Protein AF-A0ABC8J4F3-F1 (afdb_monomer_lite)

Structure (mmCIF, N/CA/C/O backbone):
data_AF-A0ABC8J4F3-F1
#
_entry.id   AF-A0ABC8J4F3-F1
#
loop_
_atom_site.group_PDB
_atom_site.id
_atom_site.type_symbol
_atom_site.label_atom_id
_atom_site.label_alt_id
_atom_site.label_comp_id
_atom_site.label_asym_id
_atom_site.label_entity_id
_atom_site.label_seq_id
_atom_site.pdbx_PDB_ins_code
_atom_site.Cartn_x
_atom_site.Cartn_y
_atom_site.Cartn_z
_atom_site.occupancy
_atom_site.B_iso_or_equiv
_atom_site.auth_seq_id
_atom_site.auth_comp_id
_atom_site.auth_asym_id
_atom_site.auth_atom_id
_atom_site.pdbx_PDB_model_num
ATOM 1 N N . MET A 1 1 ? 58.327 22.937 -26.668 1.00 50.78 1 MET A N 1
ATOM 2 C CA . MET A 1 1 ? 57.203 22.071 -27.108 1.00 50.78 1 MET A CA 1
ATOM 3 C C . MET A 1 1 ? 56.547 21.268 -25.976 1.00 50.78 1 MET A C 1
ATOM 5 O O . MET A 1 1 ? 55.488 20.705 -26.220 1.00 50.78 1 MET A O 1
ATOM 9 N N . GLU A 1 2 ? 57.083 21.240 -24.746 1.00 53.28 2 GLU A N 1
ATOM 10 C CA . GLU A 1 2 ? 56.477 20.464 -23.642 1.00 53.28 2 GLU A CA 1
ATOM 11 C C . GLU A 1 2 ? 55.448 21.223 -22.780 1.00 53.28 2 GLU A C 1
ATOM 13 O O . GLU A 1 2 ? 54.524 20.609 -22.242 1.00 53.28 2 GLU A O 1
ATOM 18 N N . GLU A 1 3 ? 55.522 22.555 -22.683 1.00 50.31 3 GLU A N 1
ATOM 19 C CA . GLU A 1 3 ? 54.565 23.335 -21.872 1.00 50.31 3 GLU A CA 1
ATOM 20 C C . GLU A 1 3 ? 53.128 23.289 -22.423 1.00 50.31 3 GLU A C 1
ATOM 22 O O . GLU A 1 3 ? 52.160 23.240 -21.664 1.00 50.31 3 GLU A O 1
ATOM 27 N N 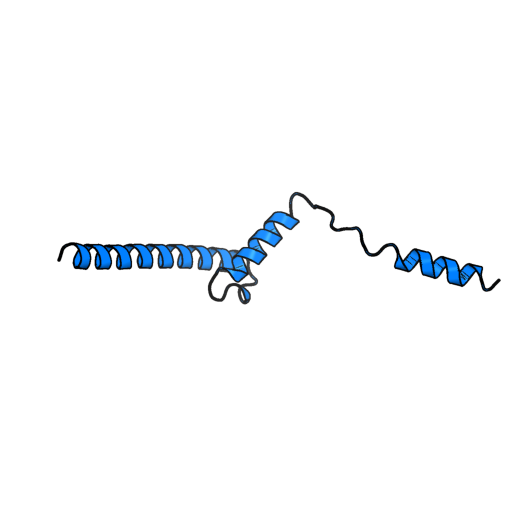. SER A 1 4 ? 52.977 23.144 -23.743 1.00 51.09 4 SER A N 1
ATOM 28 C CA . SER A 1 4 ? 51.676 23.084 -24.431 1.00 51.09 4 SER A CA 1
ATOM 29 C C . SER A 1 4 ? 50.915 21.756 -24.224 1.00 51.09 4 SER A C 1
ATOM 31 O O . SER A 1 4 ? 49.739 21.617 -24.579 1.00 51.09 4 SER A O 1
ATOM 33 N N . VAL A 1 5 ? 51.560 20.736 -23.647 1.00 52.81 5 VAL A N 1
ATOM 34 C CA . VAL A 1 5 ? 50.914 19.453 -23.306 1.00 52.81 5 VAL A CA 1
ATOM 35 C C . VAL A 1 5 ? 50.367 19.476 -21.874 1.00 52.81 5 VAL A C 1
ATOM 37 O O . VAL A 1 5 ? 49.292 18.928 -21.613 1.00 52.81 5 VAL A O 1
ATOM 40 N N . ARG A 1 6 ? 51.048 20.168 -20.947 1.00 52.34 6 ARG A N 1
ATOM 41 C CA . ARG A 1 6 ? 50.619 20.283 -19.541 1.00 52.34 6 ARG A CA 1
ATOM 42 C C . ARG A 1 6 ? 49.334 21.096 -19.389 1.00 52.34 6 ARG A C 1
ATOM 44 O O . ARG A 1 6 ? 48.457 20.715 -18.614 1.00 52.34 6 ARG A O 1
ATOM 51 N N . GLU A 1 7 ? 49.168 22.140 -20.192 1.00 51.50 7 GLU A N 1
ATOM 52 C CA . GLU A 1 7 ? 48.006 23.031 -20.118 1.00 51.50 7 GLU A CA 1
ATOM 53 C C . GLU A 1 7 ? 46.715 22.371 -20.643 1.00 51.50 7 GLU A C 1
ATOM 55 O O . GLU A 1 7 ? 45.646 22.472 -20.029 1.00 51.50 7 GLU A O 1
ATOM 60 N N . ARG A 1 8 ? 46.831 21.531 -21.685 1.00 52.41 8 ARG A N 1
ATOM 61 C CA . ARG A 1 8 ? 45.725 20.695 -22.196 1.00 52.41 8 ARG A CA 1
ATOM 62 C C . ARG A 1 8 ? 45.186 19.716 -21.148 1.00 52.41 8 ARG A C 1
ATOM 64 O O . ARG A 1 8 ? 43.980 19.456 -21.101 1.00 52.41 8 ARG A O 1
ATOM 71 N N . ASN A 1 9 ? 46.048 19.205 -20.271 1.00 53.25 9 ASN A N 1
ATOM 72 C CA . ASN A 1 9 ? 45.644 18.291 -19.202 1.00 53.25 9 ASN A CA 1
ATOM 73 C C . ASN A 1 9 ? 44.965 19.007 -18.024 1.00 53.25 9 ASN A C 1
ATOM 75 O O . ASN A 1 9 ? 44.138 18.398 -17.335 1.00 53.25 9 ASN A O 1
ATOM 79 N N . HIS A 1 10 ? 45.224 20.303 -17.823 1.00 49.62 10 HIS A N 1
ATOM 80 C CA . HIS A 1 10 ? 44.565 21.076 -16.772 1.00 49.62 10 HIS A CA 1
ATOM 81 C C . HIS A 1 10 ? 43.113 21.443 -17.134 1.00 49.62 10 HIS A C 1
ATOM 83 O O . HIS A 1 10 ? 42.237 21.442 -16.259 1.00 49.62 10 HIS A O 1
ATOM 89 N N . MET A 1 11 ? 42.819 21.656 -18.422 1.00 51.34 11 MET A N 1
ATOM 90 C CA . MET A 1 11 ? 41.457 21.913 -18.916 1.00 51.34 11 MET A CA 1
ATOM 91 C C . MET A 1 11 ? 40.579 20.651 -18.962 1.00 51.34 11 MET A C 1
ATOM 93 O O . MET A 1 11 ? 39.365 20.746 -18.778 1.00 51.34 11 MET A O 1
ATOM 97 N N . LYS A 1 12 ? 41.166 19.453 -19.120 1.00 50.38 12 LYS A N 1
ATOM 98 C CA . LYS A 1 12 ? 40.414 18.181 -19.096 1.00 50.38 12 LYS A CA 1
ATOM 99 C C . LYS A 1 12 ? 39.950 17.759 -17.696 1.00 50.38 12 LYS A C 1
ATOM 101 O O . LYS A 1 12 ? 38.919 17.102 -17.578 1.00 50.38 12 LYS A O 1
ATOM 106 N N . LYS A 1 13 ? 40.636 18.176 -16.622 1.00 48.97 13 LYS A N 1
ATOM 107 C CA . LYS A 1 13 ? 40.201 17.900 -15.234 1.00 48.97 13 LYS A CA 1
ATOM 108 C C . LYS A 1 13 ? 39.107 18.848 -14.720 1.00 48.97 13 LYS A C 1
ATOM 110 O O . LYS A 1 13 ? 38.422 18.504 -13.760 1.00 48.97 13 LYS A O 1
ATOM 115 N N . LYS A 1 14 ? 38.897 20.007 -15.358 1.00 46.53 14 LYS A N 1
ATOM 116 C CA . LYS A 1 14 ? 37.889 21.006 -14.943 1.00 46.53 14 LYS A CA 1
ATOM 117 C C . LYS A 1 14 ? 36.490 20.817 -15.553 1.00 46.53 14 LYS A C 1
ATOM 119 O O . LYS A 1 14 ? 35.572 21.516 -15.146 1.00 46.53 14 LYS A O 1
ATOM 124 N N . LYS A 1 15 ? 36.282 19.847 -16.452 1.00 46.75 15 LYS A N 1
ATOM 125 C CA . LYS A 1 15 ? 34.970 19.551 -17.075 1.00 46.75 15 LYS A CA 1
ATOM 126 C C . LYS A 1 15 ? 34.331 18.245 -16.584 1.00 46.75 15 LYS A C 1
ATOM 128 O O . LYS A 1 15 ? 33.738 17.502 -17.354 1.00 46.75 15 LYS A O 1
ATOM 133 N N . LYS A 1 16 ? 34.447 17.940 -15.290 1.00 46.12 16 LYS A N 1
ATOM 134 C CA . LYS A 1 16 ? 33.748 16.792 -14.678 1.00 46.12 16 LYS A CA 1
ATOM 135 C C . LYS A 1 16 ? 33.004 17.178 -13.399 1.00 46.12 16 LYS A C 1
ATOM 137 O O . LYS A 1 16 ? 32.993 16.431 -12.429 1.00 46.12 16 LYS A O 1
ATOM 142 N N . LYS A 1 17 ? 32.437 18.388 -13.365 1.00 49.44 17 LYS A N 1
ATOM 143 C CA . LYS A 1 17 ? 31.662 18.899 -12.222 1.00 49.44 17 LYS A CA 1
ATOM 144 C C . LYS A 1 17 ? 30.499 19.801 -12.638 1.00 49.44 17 LYS A C 1
ATOM 146 O O . LYS A 1 17 ? 30.234 20.786 -11.963 1.00 49.44 17 LYS A O 1
ATOM 151 N N . THR A 1 18 ? 29.798 19.514 -13.729 1.00 50.62 18 THR A N 1
ATOM 152 C CA . THR A 1 18 ? 28.516 20.193 -14.003 1.00 50.62 18 THR A CA 1
ATOM 153 C C . THR A 1 18 ? 27.754 19.457 -15.090 1.00 50.62 18 THR A C 1
ATOM 155 O O . THR A 1 18 ? 27.627 19.925 -16.207 1.00 50.62 18 THR A O 1
ATOM 158 N N . ASP A 1 19 ? 27.262 18.270 -14.758 1.00 45.94 19 ASP A N 1
ATOM 159 C CA . ASP A 1 19 ? 26.048 17.800 -15.417 1.00 45.94 19 ASP A CA 1
ATOM 160 C C . ASP A 1 19 ? 25.209 17.009 -14.416 1.00 45.94 19 ASP A C 1
ATOM 162 O O . ASP 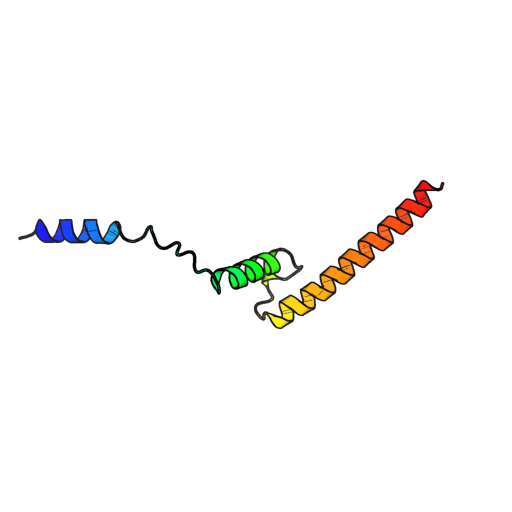A 1 19 ? 25.021 15.799 -14.485 1.00 45.94 19 ASP A O 1
ATOM 166 N N . ARG A 1 20 ? 24.746 17.725 -13.385 1.00 50.31 20 ARG A N 1
ATOM 167 C CA . ARG A 1 20 ? 23.498 17.361 -12.713 1.00 50.31 20 ARG A CA 1
ATOM 168 C C . ARG A 1 20 ? 22.374 17.961 -13.551 1.00 50.31 20 ARG A C 1
ATOM 170 O O . ARG A 1 20 ? 21.664 18.849 -13.090 1.00 50.31 20 ARG A O 1
ATOM 177 N N . GLY A 1 21 ? 22.294 17.518 -14.804 1.00 42.88 21 GLY A N 1
ATOM 178 C CA . GLY A 1 21 ? 21.198 17.814 -15.700 1.00 42.88 21 GLY A CA 1
ATOM 179 C C . GLY A 1 21 ? 19.915 17.366 -15.022 1.00 42.88 21 GLY A C 1
ATOM 180 O O . GLY A 1 21 ? 19.680 16.177 -14.798 1.00 42.88 21 GLY A O 1
ATOM 181 N N . LEU A 1 22 ? 19.114 18.353 -14.636 1.00 50.84 22 LEU A N 1
ATOM 182 C CA . LEU A 1 22 ? 17.712 18.221 -14.283 1.00 50.84 22 LEU A CA 1
ATOM 183 C C . LEU A 1 22 ? 16.966 17.684 -15.513 1.00 50.84 22 LEU A C 1
ATOM 185 O O . LEU A 1 22 ? 16.320 18.423 -16.246 1.00 50.84 22 LEU A O 1
ATOM 189 N N . GLY A 1 23 ? 17.082 16.379 -15.758 1.00 46.88 23 GLY A N 1
ATOM 190 C CA . GLY A 1 23 ? 16.271 15.650 -16.723 1.00 46.88 23 GLY A CA 1
ATOM 191 C C . GLY A 1 23 ? 14.850 15.530 -16.184 1.00 46.88 23 GLY A C 1
ATOM 192 O O . GLY A 1 23 ? 14.501 14.548 -15.525 1.00 46.88 23 GLY A O 1
ATOM 193 N N . CYS A 1 24 ? 14.053 16.570 -16.415 1.00 55.75 24 CYS A N 1
ATOM 194 C CA . CYS A 1 24 ? 12.625 16.609 -16.137 1.00 55.75 24 CYS A CA 1
ATOM 195 C C . CYS A 1 24 ? 11.925 15.532 -16.985 1.00 55.75 24 CYS A C 1
ATOM 197 O O . CYS A 1 24 ? 11.769 15.692 -18.189 1.00 55.75 24 CYS A O 1
ATOM 199 N N . GLY A 1 25 ? 11.576 14.392 -16.381 1.00 55.78 25 GLY A N 1
ATOM 200 C CA . GLY A 1 25 ? 10.755 13.359 -17.026 1.00 55.78 25 GLY A CA 1
ATOM 201 C C . GLY A 1 25 ? 11.084 11.935 -16.583 1.00 55.78 25 GLY A C 1
ATOM 202 O O . GLY A 1 25 ? 10.242 11.261 -16.002 1.00 55.78 25 GLY A O 1
ATOM 203 N N . VAL A 1 26 ? 12.327 11.484 -16.780 1.00 55.72 26 VAL A N 1
ATOM 204 C CA . VAL A 1 26 ? 12.725 10.080 -16.519 1.00 55.72 26 VAL A CA 1
ATOM 205 C C . VAL A 1 26 ? 13.508 9.928 -15.210 1.00 55.72 26 VAL A C 1
ATOM 207 O O . VAL A 1 26 ? 13.316 8.962 -14.467 1.00 55.72 26 VAL A O 1
ATOM 210 N N . GLY A 1 27 ? 14.320 10.931 -14.853 1.00 61.53 27 GLY A N 1
ATOM 211 C CA . GLY A 1 27 ? 15.044 10.952 -13.579 1.00 61.53 27 GLY A CA 1
ATOM 212 C C . GLY A 1 27 ? 14.116 11.040 -12.362 1.00 61.53 27 GLY A C 1
ATOM 213 O O . GLY A 1 27 ? 14.452 10.537 -11.292 1.00 61.53 27 GLY A O 1
ATOM 214 N N . SER A 1 28 ? 12.919 11.615 -12.520 1.00 80.69 28 SER A N 1
ATOM 215 C CA . SER A 1 28 ? 11.928 11.741 -11.445 1.00 80.69 28 SER A CA 1
ATOM 216 C C . SER A 1 28 ? 11.288 10.398 -11.083 1.00 80.69 28 SER A C 1
ATOM 218 O O . SER A 1 28 ? 11.213 10.072 -9.898 1.00 80.69 28 SER A O 1
ATOM 220 N N . ILE A 1 29 ? 10.879 9.591 -12.072 1.00 87.38 29 ILE A N 1
ATOM 221 C CA . ILE A 1 29 ? 10.273 8.269 -11.845 1.00 87.38 29 ILE A CA 1
ATOM 222 C C . ILE A 1 29 ? 11.307 7.309 -11.268 1.00 87.38 29 ILE A C 1
ATOM 224 O O . ILE A 1 29 ? 11.037 6.661 -10.260 1.00 87.38 29 ILE A O 1
ATOM 228 N N . GLN A 1 30 ? 12.519 7.265 -11.828 1.00 88.25 30 GLN A N 1
ATOM 229 C CA . GLN A 1 30 ? 13.595 6.436 -11.281 1.00 88.25 30 GLN A CA 1
ATOM 230 C C . GLN A 1 30 ? 13.963 6.844 -9.848 1.00 88.25 30 GLN A C 1
ATOM 232 O O . GLN A 1 30 ? 14.161 5.978 -8.996 1.00 88.25 30 GLN A O 1
ATOM 237 N N . MET A 1 31 ? 13.992 8.147 -9.536 1.00 89.19 31 MET A N 1
ATOM 238 C CA . MET A 1 31 ? 14.197 8.622 -8.163 1.00 89.19 31 MET A CA 1
ATOM 239 C C . MET A 1 31 ? 13.050 8.229 -7.231 1.00 89.19 31 MET A C 1
ATOM 241 O O . MET A 1 31 ? 13.308 7.809 -6.103 1.00 89.19 31 MET A O 1
ATOM 245 N N . ARG A 1 32 ? 11.793 8.327 -7.681 1.00 91.19 32 ARG A N 1
ATOM 246 C CA . ARG A 1 32 ? 10.624 7.873 -6.910 1.00 91.19 32 ARG A CA 1
ATOM 247 C C . ARG A 1 32 ? 10.678 6.369 -6.658 1.00 91.19 32 ARG A C 1
ATOM 249 O O . ARG A 1 32 ? 10.527 5.958 -5.515 1.00 91.19 32 ARG A O 1
ATOM 256 N N . MET A 1 33 ? 11.006 5.570 -7.671 1.00 91.44 33 MET A N 1
ATOM 257 C CA . MET A 1 33 ? 11.194 4.123 -7.537 1.00 91.44 33 MET A CA 1
ATOM 258 C C . MET A 1 33 ? 12.339 3.786 -6.581 1.00 91.44 33 MET A C 1
ATOM 260 O O . MET A 1 33 ? 12.197 2.920 -5.722 1.00 91.44 33 MET A O 1
ATOM 264 N N . ARG A 1 34 ? 13.464 4.508 -6.653 1.00 92.19 34 ARG A N 1
ATOM 265 C CA . ARG A 1 34 ? 14.587 4.324 -5.724 1.00 92.19 34 ARG A CA 1
ATOM 266 C C . ARG A 1 34 ? 14.196 4.640 -4.282 1.00 92.19 34 ARG A C 1
ATOM 268 O O . ARG A 1 34 ? 14.594 3.906 -3.384 1.00 92.19 34 ARG A O 1
ATOM 275 N N . ARG A 1 35 ? 13.426 5.708 -4.059 1.00 93.69 35 ARG A N 1
ATOM 276 C CA . ARG A 1 35 ? 12.885 6.047 -2.733 1.00 93.69 35 ARG A CA 1
ATOM 277 C C . ARG A 1 35 ? 11.921 4.971 -2.245 1.00 93.69 35 ARG A C 1
ATOM 279 O O . ARG A 1 35 ? 12.054 4.525 -1.112 1.00 93.69 35 ARG A O 1
ATOM 286 N N . LEU A 1 36 ? 11.025 4.505 -3.114 1.00 94.69 36 LEU A N 1
ATOM 287 C CA . LEU A 1 36 ? 10.059 3.461 -2.787 1.00 94.69 36 LEU A CA 1
ATOM 288 C C . LEU A 1 36 ? 10.759 2.177 -2.319 1.00 94.69 36 LEU A C 1
ATOM 290 O O . LEU A 1 36 ? 10.438 1.662 -1.256 1.00 94.69 36 LEU A O 1
ATOM 294 N N . ARG A 1 37 ? 11.818 1.734 -3.010 1.00 94.56 37 ARG A N 1
ATOM 295 C CA . ARG A 1 37 ? 12.619 0.558 -2.604 1.00 94.56 37 ARG A CA 1
ATOM 296 C C . ARG A 1 37 ? 13.214 0.645 -1.197 1.00 94.56 37 ARG A C 1
ATOM 298 O O . ARG A 1 37 ? 13.521 -0.388 -0.613 1.00 94.56 37 ARG A O 1
ATOM 305 N N . VAL A 1 38 ? 13.443 1.849 -0.674 1.00 95.31 38 VAL A N 1
ATOM 306 C CA . VAL A 1 38 ? 13.978 2.043 0.683 1.00 95.31 38 VAL A CA 1
ATOM 307 C C . VAL A 1 38 ? 12.870 1.991 1.735 1.00 95.31 38 VAL A C 1
ATOM 309 O O . VAL A 1 38 ? 13.138 1.568 2.853 1.00 95.31 38 VAL A O 1
ATOM 312 N N . LEU A 1 39 ? 11.652 2.407 1.384 1.00 95.62 39 LEU A N 1
ATOM 313 C CA . LEU A 1 39 ? 10.512 2.471 2.303 1.00 95.62 39 LEU A CA 1
ATOM 314 C C . LEU A 1 39 ? 9.808 1.124 2.480 1.00 95.62 39 LEU A C 1
ATOM 316 O O . LEU A 1 39 ? 9.267 0.850 3.548 1.00 95.62 39 LEU A O 1
ATOM 320 N N . ILE A 1 40 ? 9.789 0.303 1.433 1.00 95.75 40 ILE A N 1
ATOM 321 C CA . ILE A 1 40 ? 9.075 -0.973 1.450 1.00 95.75 40 ILE A CA 1
ATOM 322 C C . ILE A 1 40 ? 9.952 -2.059 2.089 1.00 95.75 40 ILE A C 1
ATOM 324 O O . ILE A 1 40 ? 11.130 -2.169 1.730 1.00 95.75 40 ILE A O 1
ATOM 328 N N . PRO A 1 41 ? 9.404 -2.899 2.991 1.00 94.56 41 PRO A N 1
ATOM 329 C CA . PRO A 1 41 ? 10.107 -4.063 3.522 1.00 94.56 41 PRO A CA 1
ATOM 330 C C . PRO A 1 41 ? 10.641 -4.950 2.394 1.00 94.56 41 PRO A C 1
ATOM 332 O O . PRO A 1 41 ? 9.938 -5.240 1.427 1.00 94.56 41 PRO A O 1
ATOM 335 N N . ASP A 1 42 ? 11.910 -5.346 2.486 1.00 92.44 42 ASP A N 1
ATOM 336 C CA . ASP A 1 42 ? 12.658 -6.053 1.432 1.00 92.44 42 ASP A CA 1
ATOM 337 C C . ASP A 1 42 ? 12.725 -5.339 0.068 1.00 92.44 42 ASP A C 1
ATOM 339 O O . ASP A 1 42 ? 13.219 -5.913 -0.903 1.00 92.44 42 ASP A O 1
ATOM 343 N N . GLY A 1 43 ? 12.290 -4.080 -0.029 1.00 90.88 43 GLY A N 1
ATOM 344 C CA . GLY A 1 43 ? 12.169 -3.338 -1.285 1.00 90.88 43 GLY A CA 1
ATOM 345 C C . GLY A 1 43 ? 13.492 -3.176 -2.035 1.00 90.88 43 GLY A C 1
ATOM 346 O O . GLY A 1 43 ? 13.507 -3.139 -3.263 1.00 90.88 43 GLY A O 1
ATOM 347 N N . ARG A 1 44 ? 14.632 -3.173 -1.329 1.00 90.56 44 ARG A N 1
ATOM 348 C CA . ARG A 1 44 ? 15.971 -3.133 -1.949 1.00 90.56 44 ARG A CA 1
ATOM 349 C C . ARG A 1 44 ? 16.302 -4.381 -2.768 1.00 90.56 44 ARG A C 1
ATOM 351 O O . ARG A 1 44 ? 17.121 -4.286 -3.675 1.00 90.56 44 ARG A O 1
ATOM 358 N N . ARG A 1 45 ? 15.687 -5.527 -2.453 1.00 91.00 45 ARG A N 1
ATOM 359 C CA . ARG A 1 45 ? 15.870 -6.795 -3.180 1.00 91.00 45 ARG A CA 1
ATOM 360 C C . ARG A 1 45 ? 14.942 -6.895 -4.396 1.00 91.00 45 ARG A C 1
ATOM 362 O O . ARG A 1 45 ? 15.138 -7.764 -5.240 1.00 91.00 45 ARG A O 1
ATOM 369 N N . LEU A 1 46 ? 13.951 -6.005 -4.508 1.00 90.25 46 LEU A N 1
ATOM 370 C CA . LEU A 1 46 ? 12.971 -5.989 -5.592 1.00 90.25 46 LEU A CA 1
ATOM 371 C C . LEU A 1 46 ? 13.482 -5.104 -6.736 1.00 90.25 46 LEU A C 1
ATOM 373 O O . LEU A 1 46 ? 13.337 -3.879 -6.738 1.00 90.25 46 LEU A O 1
ATOM 377 N N . ASN A 1 47 ? 14.112 -5.741 -7.722 1.00 85.69 47 ASN A N 1
ATOM 378 C CA . ASN A 1 47 ? 14.636 -5.048 -8.901 1.00 85.69 47 ASN A CA 1
ATOM 379 C C . ASN A 1 47 ? 13.575 -4.829 -9.987 1.00 85.69 47 ASN A C 1
ATOM 381 O O . ASN A 1 47 ? 13.688 -3.866 -10.747 1.00 85.69 47 ASN A O 1
ATOM 385 N N . GLN A 1 48 ? 12.551 -5.686 -10.017 1.00 92.31 48 GLN A N 1
ATOM 386 C CA . GLN A 1 48 ? 11.419 -5.612 -10.938 1.00 92.31 48 GLN A CA 1
ATOM 387 C C . GLN A 1 48 ? 10.402 -4.565 -10.446 1.00 92.31 48 GLN A C 1
ATOM 389 O O . GLN A 1 48 ? 10.025 -4.609 -9.269 1.00 92.31 48 GLN A O 1
ATOM 394 N N . PRO A 1 49 ? 9.965 -3.620 -11.299 1.00 91.56 49 PRO A N 1
ATOM 395 C CA . PRO A 1 49 ? 9.051 -2.551 -10.900 1.00 91.56 49 PRO A CA 1
ATOM 396 C C . PRO A 1 49 ? 7.677 -3.088 -10.493 1.00 91.56 49 PRO A C 1
ATOM 398 O O . PRO A 1 49 ? 7.165 -2.676 -9.458 1.00 91.56 49 PRO A O 1
ATOM 401 N N . ASP A 1 50 ? 7.129 -4.052 -11.229 1.00 94.69 50 ASP A N 1
ATOM 402 C CA . ASP A 1 50 ? 5.787 -4.584 -10.963 1.00 94.69 50 ASP A CA 1
ATOM 403 C C . ASP A 1 50 ? 5.724 -5.278 -9.603 1.00 94.69 50 ASP A C 1
ATOM 405 O O . ASP A 1 50 ? 4.859 -4.985 -8.785 1.00 94.69 50 ASP A O 1
ATOM 409 N N . MET A 1 51 ? 6.728 -6.102 -9.294 1.00 94.50 51 MET A N 1
ATOM 410 C CA . MET A 1 51 ? 6.836 -6.773 -7.997 1.00 94.50 51 MET A CA 1
ATOM 411 C C . MET A 1 51 ? 7.015 -5.781 -6.837 1.00 94.50 51 MET A C 1
ATOM 413 O O . MET A 1 51 ? 6.480 -5.994 -5.748 1.00 94.50 51 MET A O 1
ATOM 417 N N . LEU A 1 52 ? 7.754 -4.687 -7.056 1.00 95.50 52 LEU A N 1
ATOM 418 C CA . LEU A 1 52 ? 7.875 -3.611 -6.072 1.00 95.50 52 LEU A CA 1
ATOM 419 C C . LEU A 1 52 ? 6.523 -2.930 -5.829 1.00 95.50 52 LEU A C 1
ATOM 421 O O . LEU A 1 52 ? 6.196 -2.644 -4.678 1.00 95.50 52 LEU A O 1
ATOM 425 N N . LEU A 1 53 ? 5.742 -2.682 -6.881 1.00 95.25 53 LEU A N 1
ATOM 426 C CA . LEU A 1 53 ? 4.419 -2.068 -6.779 1.00 95.25 53 LEU A CA 1
ATOM 427 C C . LEU A 1 53 ? 3.409 -2.994 -6.090 1.00 95.25 53 LEU A C 1
ATOM 429 O O . LEU A 1 53 ? 2.718 -2.539 -5.182 1.00 95.25 53 LEU A O 1
ATOM 433 N N . SER A 1 54 ? 3.379 -4.286 -6.424 1.00 96.19 54 SER A N 1
ATOM 434 C CA . SER A 1 54 ? 2.525 -5.268 -5.739 1.00 96.19 54 SER A CA 1
ATOM 435 C C . SER A 1 54 ? 2.841 -5.331 -4.245 1.00 96.19 54 SER A C 1
ATOM 437 O O . SER A 1 54 ? 1.960 -5.126 -3.416 1.00 96.19 54 SER A O 1
ATOM 439 N N . LYS A 1 55 ? 4.125 -5.466 -3.882 1.00 96.25 55 LYS A N 1
ATOM 440 C CA . LYS A 1 55 ? 4.534 -5.488 -2.470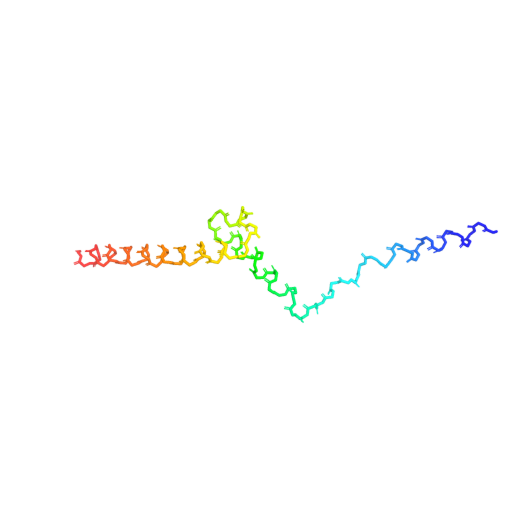 1.00 96.25 55 LYS A CA 1
ATOM 441 C C . LYS A 1 55 ? 4.288 -4.154 -1.757 1.00 96.25 55 LYS A C 1
ATOM 443 O O . LYS A 1 55 ? 4.093 -4.125 -0.545 1.00 96.25 55 LYS A O 1
ATOM 448 N N . THR A 1 56 ? 4.281 -3.044 -2.496 1.00 97.25 56 THR A N 1
ATOM 449 C CA . THR A 1 56 ? 3.872 -1.738 -1.962 1.00 97.25 56 THR A CA 1
ATOM 450 C C . THR A 1 56 ? 2.395 -1.741 -1.581 1.00 97.25 56 THR A C 1
ATOM 452 O O . THR A 1 56 ? 2.069 -1.292 -0.486 1.00 97.25 56 THR A O 1
ATOM 455 N N . ALA A 1 57 ? 1.516 -2.257 -2.444 1.00 97.69 57 ALA A N 1
ATOM 456 C CA . ALA A 1 57 ? 0.084 -2.350 -2.159 1.00 97.69 57 ALA A CA 1
ATOM 457 C C . ALA A 1 57 ? -0.188 -3.225 -0.926 1.00 97.69 57 ALA A C 1
ATOM 459 O O .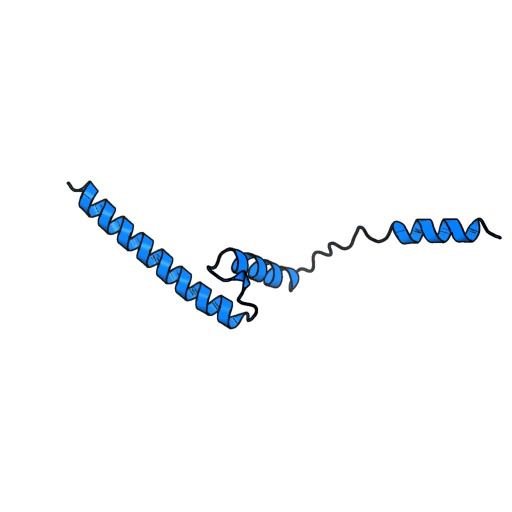 ALA A 1 57 ? -0.882 -2.788 -0.006 1.00 97.69 57 ALA A O 1
ATOM 460 N N . ASP A 1 58 ? 0.456 -4.394 -0.849 1.00 97.31 58 ASP A N 1
ATOM 461 C CA . ASP A 1 58 ? 0.362 -5.288 0.311 1.00 97.31 58 ASP A CA 1
ATOM 462 C C . ASP A 1 58 ? 0.809 -4.588 1.600 1.00 97.31 58 ASP A C 1
ATOM 464 O O . ASP A 1 58 ? 0.174 -4.699 2.651 1.00 97.31 58 ASP A O 1
ATOM 468 N N . TYR A 1 59 ? 1.904 -3.825 1.528 1.00 97.88 59 TYR A N 1
ATOM 469 C CA . TYR A 1 59 ? 2.425 -3.114 2.687 1.00 97.88 59 TYR A CA 1
ATOM 470 C C . TYR A 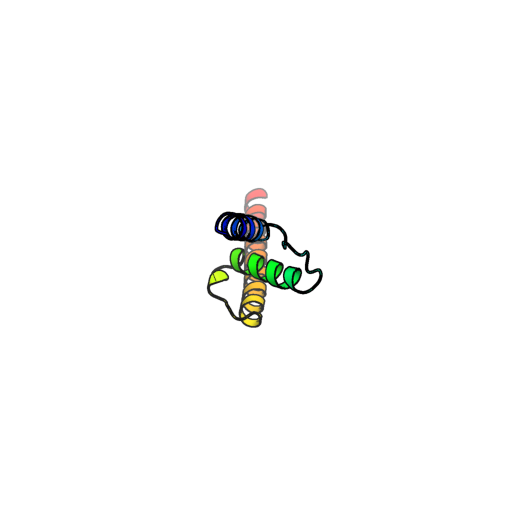1 59 ? 1.514 -1.966 3.134 1.00 97.88 59 TYR A C 1
ATOM 472 O O . TYR A 1 59 ? 1.337 -1.779 4.338 1.00 97.88 59 TYR A O 1
ATOM 480 N N . ILE A 1 60 ? 0.895 -1.236 2.200 1.00 98.31 60 ILE A N 1
ATOM 481 C CA . ILE A 1 60 ? -0.114 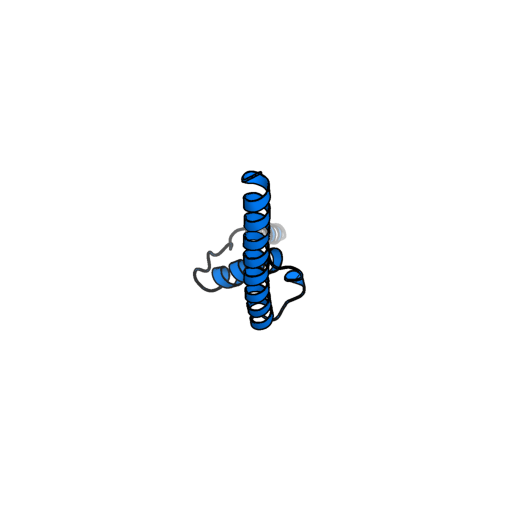-0.214 2.519 1.00 98.31 60 ILE A CA 1
ATOM 482 C C . ILE A 1 60 ? -1.277 -0.856 3.279 1.00 98.31 60 ILE A C 1
ATOM 484 O O . ILE A 1 60 ? -1.595 -0.410 4.381 1.00 98.31 60 ILE A O 1
ATOM 488 N N . MET A 1 61 ? -1.846 -1.947 2.756 1.00 98.38 61 MET A N 1
ATOM 489 C CA . MET A 1 61 ? -2.936 -2.661 3.428 1.00 98.38 61 MET A CA 1
ATOM 490 C C . MET A 1 61 ? -2.542 -3.140 4.829 1.00 98.38 61 MET A C 1
ATOM 492 O O . MET A 1 61 ? -3.305 -2.994 5.784 1.00 98.38 61 MET A O 1
ATOM 496 N N . HIS A 1 62 ? -1.333 -3.681 4.978 1.00 97.69 62 HIS A N 1
ATOM 497 C CA . HIS A 1 62 ? -0.829 -4.140 6.268 1.00 97.69 62 HIS A CA 1
ATOM 498 C C . HIS A 1 62 ? -0.691 -2.998 7.287 1.00 97.69 62 HIS A C 1
ATOM 500 O O . HIS A 1 62 ? -1.042 -3.172 8.456 1.00 97.69 62 HIS A O 1
ATOM 506 N N . LEU A 1 63 ? -0.207 -1.826 6.864 1.00 98.25 63 LEU A N 1
ATOM 507 C CA . LEU A 1 63 ? -0.120 -0.646 7.725 1.00 98.25 63 LEU A CA 1
ATOM 508 C C . LEU A 1 63 ? -1.504 -0.135 8.127 1.00 98.25 63 LEU A C 1
ATOM 510 O O . LEU A 1 63 ? -1.720 0.155 9.303 1.00 98.25 63 LEU A O 1
ATOM 514 N N . GLU A 1 64 ? -2.448 -0.066 7.188 1.00 98.44 64 GLU A N 1
ATOM 515 C CA . GLU A 1 64 ? -3.824 0.330 7.489 1.00 98.44 64 GLU A CA 1
ATOM 516 C C . GLU A 1 64 ? -4.465 -0.595 8.521 1.00 98.44 64 GLU A C 1
ATOM 518 O O . GLU A 1 64 ? -5.058 -0.119 9.492 1.00 98.44 64 GLU A O 1
ATOM 523 N N . LEU A 1 65 ? -4.306 -1.910 8.353 1.00 98.38 65 LEU A N 1
ATOM 524 C CA . LEU A 1 65 ? -4.836 -2.893 9.289 1.00 98.38 65 LEU A CA 1
ATOM 525 C C . LEU A 1 65 ? -4.223 -2.730 10.684 1.00 98.38 65 LEU A C 1
ATOM 527 O O . LEU A 1 65 ? -4.957 -2.716 11.669 1.00 98.38 65 LEU A O 1
ATOM 531 N N . ARG A 1 66 ? -2.898 -2.544 10.779 1.00 97.81 66 ARG A N 1
ATOM 532 C CA . ARG A 1 66 ? -2.213 -2.288 12.059 1.00 97.81 66 ARG A CA 1
ATOM 533 C C . ARG A 1 66 ? -2.742 -1.038 12.747 1.00 97.81 66 ARG A C 1
ATOM 535 O O . ARG A 1 66 ? -2.993 -1.070 13.946 1.00 97.81 66 ARG A O 1
ATOM 542 N N . ILE A 1 67 ? -2.928 0.050 12.001 1.00 98.31 67 ILE A N 1
ATOM 543 C CA . ILE A 1 67 ? -3.462 1.299 12.550 1.00 98.31 67 ILE A CA 1
ATOM 544 C C . ILE A 1 67 ? -4.885 1.089 13.066 1.00 98.31 67 ILE A C 1
ATOM 546 O O . ILE A 1 67 ? -5.183 1.510 14.179 1.00 98.31 67 ILE A O 1
ATOM 550 N N . ARG A 1 68 ? -5.758 0.434 12.290 1.00 98.00 68 ARG A N 1
ATOM 551 C CA . ARG A 1 68 ? -7.135 0.143 12.720 1.00 98.00 68 ARG A CA 1
ATOM 552 C C . ARG A 1 68 ? -7.148 -0.706 13.985 1.00 98.00 68 ARG A C 1
ATOM 554 O O . ARG A 1 68 ? -7.812 -0.335 14.940 1.00 98.00 68 ARG A O 1
ATOM 561 N N . PHE A 1 69 ? -6.360 -1.776 14.012 1.00 97.62 69 PHE A N 1
ATOM 562 C CA . PHE A 1 69 ? -6.238 -2.652 15.173 1.00 97.62 69 PHE A CA 1
ATOM 563 C C . PHE A 1 69 ? -5.780 -1.894 16.428 1.00 97.62 69 PHE A C 1
ATOM 565 O O . PHE A 1 69 ? -6.421 -1.987 17.470 1.00 97.62 69 PHE A O 1
ATOM 572 N N . LEU A 1 70 ? -4.714 -1.092 16.323 1.00 97.62 70 LEU A N 1
ATOM 573 C CA . LEU A 1 70 ? -4.204 -0.301 17.447 1.00 97.62 70 LEU A CA 1
ATOM 574 C C . LEU A 1 70 ? -5.203 0.755 17.925 1.00 97.62 70 LEU A C 1
ATOM 576 O O . LEU A 1 70 ? -5.312 0.971 19.127 1.00 97.62 70 LEU A O 1
ATOM 580 N N . LYS A 1 71 ? -5.946 1.388 17.010 1.00 96.88 71 LYS A N 1
ATOM 581 C CA . LYS A 1 71 ? -7.028 2.311 17.372 1.00 96.88 71 LYS A CA 1
ATOM 582 C C . LYS A 1 71 ? -8.130 1.596 18.140 1.00 96.88 71 LYS A C 1
ATOM 584 O O . LYS A 1 71 ? -8.470 2.043 19.221 1.00 96.88 71 LYS A O 1
ATOM 589 N N . THR A 1 72 ? -8.604 0.451 17.649 1.00 97.06 72 THR A N 1
ATOM 590 C CA . THR A 1 72 ? -9.620 -0.346 18.350 1.00 97.06 72 THR A CA 1
ATOM 591 C C . THR A 1 72 ? -9.164 -0.749 19.751 1.00 97.06 72 THR A C 1
ATOM 593 O O . THR A 1 72 ? -9.939 -0.632 20.694 1.00 97.06 72 THR A O 1
ATOM 596 N N . LEU A 1 73 ? -7.904 -1.169 19.914 1.00 96.44 73 LEU A N 1
ATOM 597 C CA . LEU A 1 73 ? -7.352 -1.442 21.242 1.00 96.44 73 LEU A CA 1
ATOM 598 C C . LEU A 1 73 ? -7.316 -0.180 22.109 1.00 96.44 73 LEU A C 1
ATOM 600 O O . LEU A 1 73 ? -7.760 -0.218 23.251 1.00 96.44 73 LEU A O 1
ATOM 604 N N . SER A 1 74 ? -6.814 0.935 21.575 1.00 96.00 74 SER A N 1
ATOM 605 C CA . SER A 1 74 ? -6.779 2.208 22.297 1.00 96.00 74 SER A CA 1
ATOM 606 C C . SER A 1 74 ? -8.172 2.622 22.757 1.00 96.00 74 SER A C 1
ATOM 608 O O . SER A 1 74 ? -8.323 2.989 23.913 1.00 96.00 74 SER A O 1
ATOM 610 N N . ASP A 1 75 ? -9.181 2.527 21.893 1.00 94.81 75 ASP A N 1
ATOM 611 C CA . ASP A 1 75 ? -10.562 2.893 22.203 1.00 94.81 75 ASP A CA 1
ATOM 612 C C . ASP A 1 75 ? -11.131 1.995 23.307 1.00 94.81 75 ASP A C 1
ATOM 614 O O . ASP A 1 75 ? -11.717 2.498 24.261 1.00 94.81 75 ASP A O 1
ATOM 618 N N . MET A 1 76 ? -10.891 0.680 23.238 1.00 94.38 76 MET A N 1
ATOM 619 C CA . MET A 1 76 ? -11.314 -0.266 24.277 1.00 94.38 76 MET A CA 1
ATOM 620 C C . MET A 1 76 ? -10.721 0.050 25.654 1.00 94.38 76 MET A C 1
ATOM 622 O O . MET A 1 76 ? -11.433 -0.035 26.649 1.00 94.38 76 MET A O 1
ATOM 626 N N . TYR A 1 77 ? -9.434 0.401 25.714 1.00 93.12 77 TYR A N 1
ATOM 627 C CA . TYR A 1 77 ? -8.736 0.700 26.971 1.00 93.12 77 TYR A CA 1
ATOM 628 C C . TYR A 1 77 ? -8.834 2.171 27.404 1.00 93.12 77 TYR A C 1
ATOM 630 O O . TYR A 1 77 ? -8.448 2.496 28.519 1.00 93.12 77 TYR A O 1
ATOM 638 N N . SER A 1 78 ? -9.316 3.069 26.542 1.00 86.12 78 SER A N 1
ATOM 639 C CA . SER A 1 78 ? -9.559 4.482 26.885 1.00 86.12 78 SER A CA 1
ATOM 640 C C . SER A 1 78 ? -11.000 4.732 27.345 1.00 86.12 78 SER A C 1
ATOM 642 O O . SER A 1 78 ? -11.288 5.799 27.878 1.00 86.12 78 SER A O 1
ATOM 644 N N . LEU A 1 79 ? -11.907 3.772 27.121 1.00 60.81 79 LEU A N 1
ATOM 645 C CA . LEU A 1 79 ? -13.281 3.777 27.640 1.00 60.81 79 LEU A CA 1
ATOM 646 C C . LEU A 1 79 ? -13.418 3.094 29.016 1.00 60.81 79 LEU A C 1
ATOM 648 O O . LEU A 1 79 ? -14.518 3.087 29.570 1.00 60.81 79 LEU A O 1
ATOM 652 N N . SER A 1 80 ? -12.335 2.501 29.531 1.00 51.41 80 SER A N 1
ATOM 653 C CA . SER A 1 80 ? -12.212 1.943 30.886 1.00 51.41 80 SER A CA 1
ATOM 654 C C . SER A 1 80 ? -11.519 2.923 31.819 1.00 51.41 80 SER A C 1
ATOM 656 O O . SER A 1 80 ? -11.980 3.061 32.970 1.00 51.41 80 SER A O 1
#

Foldseek 3Di:
DPVVVVVVVVVVVPPPPDDPPPPPPPVVVVVVLVVLLVVFVVSVVDPDSVVSVVSVVVVVVVVVVVVVVVVVVCVVVVVD

Sequence (80 aa):
MEESVRERNHMKKKKKKTDRGLGCGVGSIQMRMRRLRVLIPDGRRLNQPDMLLSKTADYIMHLELRIRFLKTLSDMYSLS

InterPro domains:
  IPR044549 Transcription factor IBH1-like, bHLH domain [cd11444] (28-73)
  IPR044660 Transcription factor IBH1-like [PTHR33124] (8-77)

Organism: Eruca vesicaria subsp. sativa (NCBI:txid29727)

Radius of gyration: 25.56 Å; chains: 1; bounding box: 70×30×58 Å

pLDDT: mean 78.63, std 21.04, range [42.88, 98.44]

Secondary structure (DSSP, 8-state):
--HHHHHHHHHHHSSSS------TTHHHHHHHHHHHHHHSTTGGG--SHHHHHHHHHHHHHHHHHHHHHHHHHHHHHH--